Protein AF-A0A7K0HSG3-F1 (afdb_monomer_lite)

Foldseek 3Di:
DVLLVCVVVPHDLVVSCVVVVHPDSVVSCVNVVSVVVVVVVVVVVVVVVVVVD

InterPro domains:
  IPR002104 Integrase, catalytic domain [PF00589] (1-33)
  IPR002104 Integrase, catalytic domain [PS51898] (1-44)
  IPR011010 DNA breaking-rejoining enzyme, catalytic core [SSF56349] (1-47)
  IPR013762 Integrase-like, catalytic domain superfamily [G3DSA:1.10.443.10] (1-48)

pLDDT: mean 88.56, std 6.83, range [56.0, 95.69]

Sequence (53 aa):
TFATMLLTLGADLYTVCKLLGHSDVKTTQIYAKIINKKKEDAISLIDMEFANT

Radius of gyration: 14.0 Å; chains: 1; bounding box: 33×18×36 Å

Structure (mmCIF, N/CA/C/O backbone):
data_AF-A0A7K0HSG3-F1
#
_entry.id   AF-A0A7K0HSG3-F1
#
loop_
_atom_site.group_PDB
_atom_site.id
_atom_site.type_symbol
_atom_site.label_atom_id
_atom_site.label_alt_id
_atom_site.label_comp_id
_atom_site.label_asym_id
_atom_site.label_entity_id
_atom_site.label_seq_id
_atom_site.pdbx_PDB_ins_code
_atom_site.Cartn_x
_atom_site.Cartn_y
_atom_site.Cartn_z
_atom_site.occupancy
_atom_site.B_iso_or_equiv
_atom_site.auth_seq_id
_atom_site.auth_comp_id
_atom_site.auth_asym_id
_atom_site.auth_atom_id
_atom_site.pdbx_PDB_model_num
ATOM 1 N N . THR A 1 1 ? 5.971 -6.411 8.216 1.00 84.56 1 THR A N 1
ATOM 2 C CA . THR A 1 1 ? 4.647 -6.482 8.878 1.00 84.56 1 THR A CA 1
ATOM 3 C C . THR A 1 1 ? 3.613 -6.990 7.885 1.00 84.56 1 THR A C 1
ATOM 5 O O . THR A 1 1 ? 3.912 -7.027 6.695 1.00 84.56 1 THR A O 1
ATOM 8 N N . PHE A 1 2 ? 2.425 -7.390 8.348 1.00 91.44 2 PHE A N 1
ATOM 9 C CA . PHE A 1 2 ? 1.357 -7.961 7.509 1.00 91.44 2 PHE A CA 1
ATOM 10 C C . PHE A 1 2 ? 1.025 -7.098 6.276 1.00 91.44 2 PHE A C 1
ATOM 12 O O . PHE A 1 2 ? 1.077 -7.585 5.152 1.00 91.44 2 PHE A O 1
ATOM 19 N N . ALA A 1 3 ? 0.818 -5.791 6.468 1.00 91.25 3 ALA A N 1
ATOM 20 C CA . ALA A 1 3 ? 0.548 -4.846 5.383 1.00 91.25 3 ALA A CA 1
ATOM 21 C C . ALA A 1 3 ? 1.672 -4.789 4.332 1.00 91.25 3 ALA A C 1
ATOM 23 O O . ALA A 1 3 ? 1.414 -4.866 3.133 1.00 91.25 3 ALA A O 1
ATOM 24 N N . THR A 1 4 ? 2.932 -4.708 4.779 1.00 90.81 4 THR A N 1
ATOM 25 C CA . THR A 1 4 ? 4.105 -4.724 3.892 1.00 90.81 4 THR A CA 1
ATOM 26 C C . THR A 1 4 ? 4.165 -6.006 3.072 1.00 90.81 4 THR A C 1
ATOM 28 O O . THR A 1 4 ? 4.426 -5.937 1.879 1.00 90.81 4 THR A O 1
ATOM 31 N N . MET A 1 5 ? 3.897 -7.165 3.681 1.00 92.44 5 MET A N 1
ATOM 32 C CA . MET A 1 5 ? 3.922 -8.447 2.976 1.00 92.44 5 MET A CA 1
ATOM 33 C C . MET A 1 5 ? 2.851 -8.508 1.885 1.00 92.44 5 MET A C 1
ATOM 35 O O . MET A 1 5 ? 3.172 -8.850 0.754 1.00 92.44 5 MET A O 1
ATOM 39 N N . LEU A 1 6 ? 1.612 -8.113 2.186 1.00 92.69 6 LEU A N 1
ATOM 40 C CA . LEU A 1 6 ? 0.521 -8.127 1.208 1.00 92.69 6 LEU A CA 1
ATOM 41 C C . LEU A 1 6 ? 0.805 -7.223 0.000 1.00 92.69 6 LEU A C 1
ATOM 43 O O . LEU A 1 6 ? 0.652 -7.655 -1.140 1.00 92.69 6 LEU A O 1
ATOM 47 N N . LEU A 1 7 ? 1.300 -6.005 0.231 1.00 91.25 7 LEU A N 1
ATOM 48 C CA . LEU A 1 7 ? 1.693 -5.094 -0.854 1.00 91.25 7 LEU A CA 1
ATOM 49 C C . LEU A 1 7 ? 2.892 -5.641 -1.651 1.00 91.25 7 LEU A C 1
ATOM 51 O O . LEU A 1 7 ? 2.952 -5.542 -2.882 1.00 91.25 7 LEU A O 1
ATOM 55 N N . THR A 1 8 ? 3.842 -6.290 -0.975 1.00 88.56 8 THR A N 1
ATOM 56 C CA . THR A 1 8 ? 4.965 -6.975 -1.631 1.00 88.56 8 THR A CA 1
ATOM 57 C C . THR A 1 8 ? 4.520 -8.201 -2.433 1.00 88.56 8 THR A C 1
ATOM 59 O O . THR A 1 8 ? 5.147 -8.520 -3.438 1.00 88.56 8 THR A O 1
ATOM 62 N N . LEU A 1 9 ? 3.401 -8.830 -2.094 1.00 89.81 9 LEU A N 1
ATOM 63 C CA . LEU A 1 9 ? 2.806 -9.904 -2.895 1.00 89.81 9 LEU A CA 1
ATOM 64 C C . LEU A 1 9 ? 1.898 -9.388 -4.022 1.00 89.81 9 LEU A C 1
ATOM 66 O O . LEU A 1 9 ? 1.447 -10.174 -4.845 1.00 89.81 9 LEU A O 1
ATOM 70 N N . GLY A 1 10 ? 1.683 -8.071 -4.106 1.00 86.88 10 GLY A N 1
ATOM 71 C CA . GLY A 1 10 ? 0.915 -7.444 -5.184 1.00 86.88 10 GLY A CA 1
ATOM 72 C C . GLY A 1 10 ? -0.553 -7.191 -4.852 1.00 86.88 10 GLY A C 1
ATOM 73 O O . GLY A 1 10 ? -1.305 -6.816 -5.746 1.00 86.88 10 GLY A O 1
ATOM 74 N N . ALA A 1 11 ? -0.966 -7.348 -3.591 1.00 91.12 11 ALA A N 1
ATOM 75 C CA . ALA A 1 11 ? -2.267 -6.852 -3.160 1.00 91.12 11 ALA A CA 1
ATOM 76 C C . ALA A 1 11 ? -2.318 -5.325 -3.309 1.00 91.12 11 ALA A C 1
ATOM 78 O O . ALA A 1 11 ? -1.327 -4.631 -3.064 1.00 91.12 11 ALA A O 1
ATOM 79 N N . ASP A 1 12 ? -3.475 -4.792 -3.689 1.00 91.12 12 ASP A N 1
ATOM 80 C CA . ASP A 1 12 ? -3.668 -3.353 -3.789 1.00 91.12 12 ASP A CA 1
ATOM 81 C C . ASP A 1 12 ? -3.871 -2.709 -2.403 1.00 91.12 12 ASP A C 1
ATOM 83 O O . ASP A 1 12 ? -4.251 -3.351 -1.417 1.00 91.12 12 ASP A O 1
ATOM 87 N N . LEU A 1 13 ? -3.624 -1.399 -2.327 1.00 92.12 13 LEU A N 1
ATOM 88 C CA . LEU A 1 13 ? -3.674 -0.646 -1.073 1.00 92.12 13 LEU A CA 1
ATOM 89 C C . LEU A 1 13 ? -5.074 -0.633 -0.436 1.00 92.12 13 LEU A C 1
ATOM 91 O O . LEU A 1 13 ? -5.183 -0.579 0.790 1.00 92.12 13 LEU A O 1
ATOM 95 N N . TYR A 1 14 ? -6.136 -0.688 -1.242 1.00 93.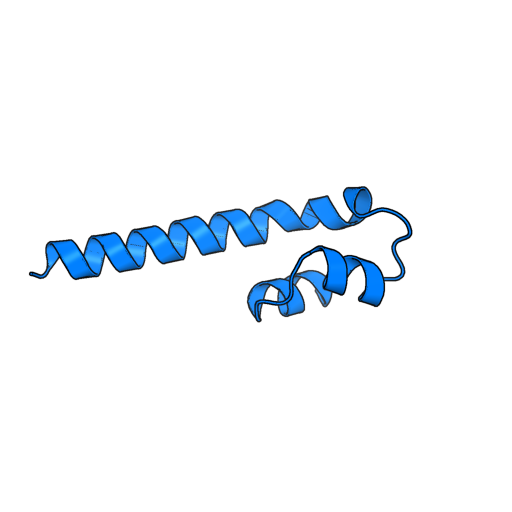31 14 TYR A N 1
ATOM 96 C CA . TYR A 1 14 ? -7.513 -0.689 -0.756 1.00 93.31 14 TYR A CA 1
ATOM 97 C C . TYR A 1 14 ? -7.869 -2.036 -0.122 1.00 93.31 14 TYR A C 1
ATOM 99 O O . TYR A 1 14 ? -8.415 -2.071 0.983 1.00 93.31 14 TYR A O 1
ATOM 107 N N . THR A 1 15 ? -7.481 -3.144 -0.750 1.00 93.88 15 THR A N 1
ATOM 108 C CA . THR A 1 15 ? -7.639 -4.486 -0.175 1.00 93.88 15 THR A CA 1
ATOM 109 C C . THR A 1 15 ? -6.888 -4.608 1.145 1.00 93.88 15 THR A C 1
ATOM 111 O O . THR A 1 15 ? -7.456 -5.045 2.147 1.00 93.88 15 THR A O 1
ATOM 114 N N . VAL A 1 16 ? -5.641 -4.133 1.201 1.00 94.25 16 VAL A N 1
ATOM 115 C CA . VAL A 1 16 ? -4.861 -4.121 2.448 1.00 94.25 16 VAL A CA 1
ATOM 116 C C . VAL A 1 16 ? -5.529 -3.249 3.514 1.00 94.25 16 VAL A C 1
ATOM 118 O O . VAL A 1 16 ? -5.615 -3.663 4.666 1.00 94.25 16 VAL A O 1
ATOM 121 N N . CYS A 1 17 ? -6.084 -2.092 3.142 1.00 95.31 17 CYS A N 1
ATOM 122 C CA . CYS A 1 17 ? -6.845 -1.229 4.051 1.00 95.31 17 CYS A CA 1
ATOM 123 C C . CYS A 1 17 ? -8.026 -1.973 4.699 1.00 95.31 17 CYS A C 1
ATOM 125 O O . CYS A 1 17 ? -8.232 -1.866 5.908 1.00 95.31 17 CYS A O 1
ATOM 127 N N . LYS A 1 18 ? -8.778 -2.762 3.921 1.00 95.69 18 LYS A N 1
ATOM 128 C CA . LYS A 1 18 ? -9.906 -3.556 4.437 1.00 95.69 18 LYS A CA 1
ATOM 129 C C . LYS A 1 18 ? -9.456 -4.709 5.327 1.00 95.69 18 LYS A C 1
ATOM 131 O O . LYS A 1 18 ? -10.057 -4.917 6.376 1.00 95.69 18 LYS A O 1
ATOM 136 N N . LEU A 1 19 ? -8.376 -5.396 4.963 1.00 94.69 19 LEU A N 1
ATOM 137 C CA . LEU A 1 19 ? -7.808 -6.485 5.767 1.00 94.69 19 LEU A CA 1
ATOM 138 C C . LEU A 1 19 ? -7.229 -6.003 7.105 1.00 94.69 19 LEU A C 1
ATOM 140 O O . LEU A 1 19 ? -7.211 -6.758 8.071 1.00 94.69 19 LEU A O 1
ATOM 144 N N . LEU A 1 20 ? -6.781 -4.747 7.175 1.00 93.44 20 LEU A N 1
ATOM 145 C CA . LEU A 1 20 ? -6.318 -4.108 8.410 1.00 93.44 20 LEU A CA 1
ATOM 146 C C . LEU A 1 20 ? -7.456 -3.516 9.258 1.00 93.44 20 LEU A C 1
ATOM 148 O O . LEU A 1 20 ? -7.200 -3.032 10.357 1.00 93.44 20 LEU A O 1
ATOM 152 N N . GLY A 1 21 ? -8.696 -3.514 8.759 1.00 94.94 21 GLY A N 1
ATOM 153 C CA . GLY A 1 21 ? -9.832 -2.892 9.445 1.00 94.94 21 GLY A CA 1
ATOM 154 C C . GLY A 1 21 ? -9.780 -1.361 9.466 1.00 94.94 21 GLY A C 1
ATOM 155 O O . GLY A 1 21 ? -10.425 -0.731 10.300 1.00 94.94 21 GLY A O 1
ATOM 156 N N . HIS A 1 22 ? -9.013 -0.740 8.569 1.00 95.69 22 HIS A N 1
ATOM 157 C CA . HIS A 1 22 ? -8.933 0.711 8.477 1.00 95.69 22 HIS A CA 1
ATOM 158 C C . HIS A 1 22 ? -10.178 1.283 7.785 1.00 95.69 22 HIS A C 1
ATOM 160 O O . HIS A 1 22 ? -10.552 0.874 6.681 1.00 95.69 22 HIS A O 1
ATOM 166 N N . SER A 1 23 ? -10.798 2.272 8.428 1.00 93.56 23 SER A N 1
ATOM 167 C CA . SER A 1 23 ? -11.972 2.978 7.901 1.00 93.56 23 SER A CA 1
ATOM 168 C C . SER A 1 23 ? -11.634 3.920 6.741 1.00 93.56 23 SER A C 1
ATOM 170 O O . SER A 1 23 ? -12.488 4.172 5.894 1.00 93.56 23 SER A O 1
ATOM 172 N N . ASP A 1 24 ? -10.395 4.415 6.687 1.00 93.62 24 ASP A N 1
ATOM 173 C CA . ASP A 1 24 ? -9.896 5.337 5.664 1.00 93.62 24 ASP A CA 1
ATOM 174 C C . ASP A 1 24 ? -8.579 4.814 5.071 1.00 93.62 24 ASP A C 1
ATOM 176 O O . ASP A 1 24 ? -7.672 4.393 5.788 1.00 93.62 24 ASP A O 1
ATOM 180 N N . VAL A 1 25 ? -8.443 4.887 3.747 1.00 92.75 25 VAL A N 1
ATOM 181 C CA . VAL A 1 25 ? -7.217 4.517 3.030 1.00 92.75 25 VAL A CA 1
ATOM 182 C C . VAL A 1 25 ? -6.048 5.414 3.433 1.00 92.75 25 VAL A C 1
ATOM 184 O O . VAL A 1 25 ? -4.908 4.950 3.401 1.00 92.75 25 VAL A O 1
ATOM 187 N N . LYS A 1 26 ? -6.293 6.656 3.878 1.00 94.06 26 LYS A N 1
ATOM 188 C CA . LYS A 1 26 ? -5.233 7.575 4.332 1.00 94.06 26 LYS A CA 1
ATOM 189 C C . LYS A 1 26 ? -4.344 6.986 5.424 1.00 94.06 26 LYS A C 1
ATOM 191 O O . LYS A 1 26 ? -3.135 7.188 5.388 1.00 94.06 26 LYS A O 1
ATOM 196 N N . THR A 1 27 ? -4.894 6.212 6.358 1.00 93.56 27 THR A N 1
ATOM 197 C CA . THR A 1 27 ? -4.079 5.566 7.403 1.00 93.56 27 THR A CA 1
ATOM 198 C C . THR A 1 27 ? -3.209 4.446 6.832 1.00 93.56 27 THR A C 1
ATOM 200 O O . THR A 1 27 ? -2.117 4.186 7.328 1.00 93.56 27 THR A O 1
ATOM 203 N N . THR A 1 28 ? -3.649 3.823 5.737 1.00 95.06 28 THR A N 1
ATOM 204 C CA . THR A 1 28 ? -2.910 2.784 5.005 1.00 95.06 28 THR A CA 1
ATOM 205 C C . THR A 1 28 ? -1.878 3.378 4.033 1.00 95.06 28 THR A C 1
ATOM 207 O O . THR A 1 28 ? -0.908 2.706 3.684 1.00 95.06 28 THR A O 1
ATOM 210 N N . GLN A 1 29 ? -2.002 4.654 3.642 1.00 93.31 29 GLN A N 1
ATOM 211 C CA . GLN A 1 29 ? -1.058 5.342 2.741 1.00 93.31 29 GLN A CA 1
ATOM 212 C C . GLN A 1 29 ? 0.364 5.458 3.299 1.00 93.31 29 GLN A C 1
ATOM 214 O O . GLN A 1 29 ? 1.298 5.666 2.525 1.00 93.31 29 GLN A O 1
ATOM 219 N N . ILE A 1 30 ? 0.576 5.232 4.601 1.00 92.12 30 ILE A N 1
ATOM 220 C CA . ILE A 1 30 ? 1.924 5.112 5.181 1.00 92.12 30 ILE A CA 1
ATOM 221 C C . ILE A 1 30 ? 2.770 4.042 4.466 1.00 92.12 30 ILE A C 1
ATOM 223 O O . ILE A 1 30 ? 3.996 4.143 4.422 1.00 92.12 30 ILE A O 1
ATOM 227 N N . TYR A 1 31 ? 2.117 3.049 3.852 1.00 90.44 31 TYR A N 1
ATOM 228 C CA . TYR A 1 31 ? 2.757 1.976 3.100 1.00 90.44 31 TYR A CA 1
ATOM 229 C C . TYR A 1 31 ? 2.967 2.286 1.609 1.00 90.44 31 TYR A C 1
ATOM 231 O O . TYR A 1 31 ? 3.606 1.499 0.914 1.00 90.44 31 TYR A O 1
ATOM 239 N N . ALA A 1 32 ? 2.507 3.438 1.106 1.00 88.00 32 ALA A N 1
ATOM 240 C CA . ALA A 1 32 ? 2.640 3.813 -0.306 1.00 88.00 32 ALA A CA 1
ATOM 241 C C . ALA A 1 32 ? 4.105 3.872 -0.779 1.00 88.00 32 ALA A C 1
ATOM 243 O O . ALA A 1 32 ? 4.399 3.577 -1.935 1.00 88.00 32 ALA A O 1
ATOM 244 N N . LYS A 1 33 ? 5.046 4.157 0.133 1.00 86.38 33 LYS A N 1
ATOM 245 C CA . LYS A 1 33 ? 6.492 4.133 -0.147 1.00 86.38 33 LYS A CA 1
ATOM 246 C C . LYS A 1 33 ? 6.974 2.781 -0.694 1.00 86.38 33 LYS A C 1
ATOM 248 O O . LYS A 1 33 ? 7.888 2.748 -1.510 1.00 86.38 33 LYS A O 1
ATOM 253 N N . ILE A 1 34 ? 6.351 1.678 -0.273 1.00 84.00 34 ILE A N 1
ATOM 254 C CA . ILE A 1 34 ? 6.702 0.320 -0.720 1.00 84.00 34 ILE A CA 1
ATOM 255 C C . ILE A 1 34 ? 6.290 0.112 -2.182 1.00 84.00 34 ILE A C 1
ATOM 257 O O . 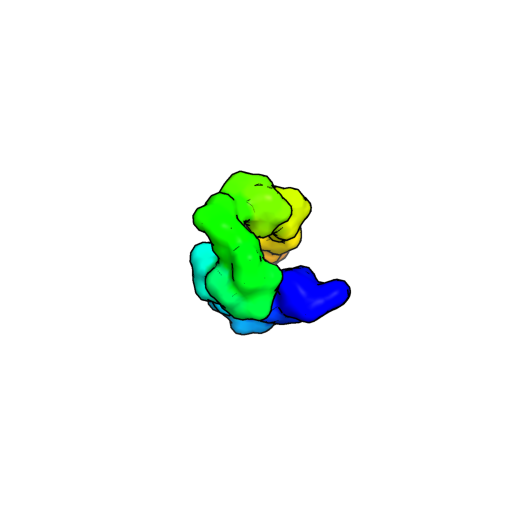ILE A 1 34 ? 7.032 -0.490 -2.952 1.00 84.00 34 ILE A O 1
ATOM 261 N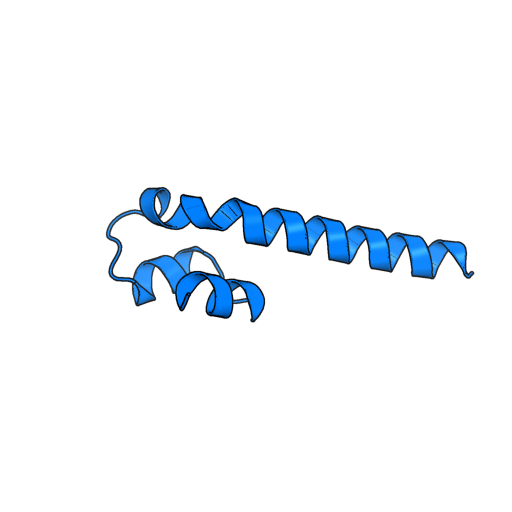 N . ILE A 1 35 ? 5.128 0.645 -2.572 1.00 81.06 35 ILE A N 1
ATO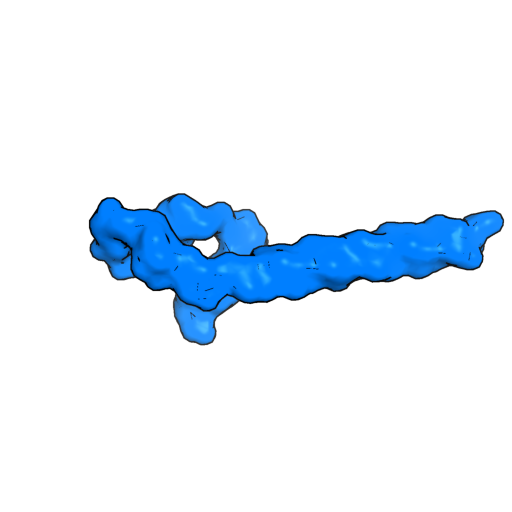M 262 C CA . ILE A 1 35 ? 4.619 0.559 -3.946 1.00 81.06 35 ILE A CA 1
ATOM 263 C C . ILE A 1 35 ? 5.522 1.357 -4.894 1.00 81.06 35 ILE A C 1
ATOM 265 O O . ILE A 1 35 ? 5.875 0.856 -5.959 1.00 81.06 35 ILE A O 1
ATOM 269 N N . ASN A 1 36 ? 5.945 2.559 -4.489 1.00 82.88 36 ASN A N 1
ATOM 270 C CA . ASN A 1 36 ? 6.858 3.382 -5.288 1.00 82.88 36 ASN A CA 1
ATOM 271 C C . ASN A 1 36 ? 8.192 2.676 -5.536 1.00 82.88 36 ASN A C 1
ATOM 273 O O . ASN A 1 36 ? 8.621 2.594 -6.681 1.00 82.88 36 ASN A O 1
ATOM 277 N N . LYS A 1 37 ? 8.787 2.086 -4.493 1.00 82.94 37 LYS A N 1
ATOM 278 C CA . LYS A 1 37 ? 10.032 1.326 -4.636 1.00 82.94 37 LYS A CA 1
ATOM 279 C C . LYS A 1 37 ? 9.884 0.160 -5.616 1.00 82.94 37 LYS A C 1
ATOM 281 O O . LYS A 1 37 ? 10.694 0.005 -6.515 1.00 82.94 37 LYS A O 1
ATOM 286 N N . LYS A 1 38 ? 8.797 -0.608 -5.508 1.00 81.19 38 LYS A N 1
ATOM 287 C CA . LYS A 1 38 ? 8.496 -1.688 -6.459 1.00 81.19 38 LYS A CA 1
ATOM 288 C C . LYS A 1 38 ? 8.370 -1.206 -7.904 1.00 81.19 38 LYS A C 1
ATOM 290 O O . LYS A 1 38 ? 8.750 -1.924 -8.822 1.00 81.19 38 LYS A O 1
ATOM 295 N N . LYS A 1 39 ? 7.788 -0.023 -8.108 1.00 83.12 39 LYS A N 1
ATOM 296 C CA . LYS A 1 39 ? 7.661 0.582 -9.435 1.00 83.12 39 LYS A CA 1
ATOM 297 C C . LYS A 1 39 ? 9.033 0.964 -9.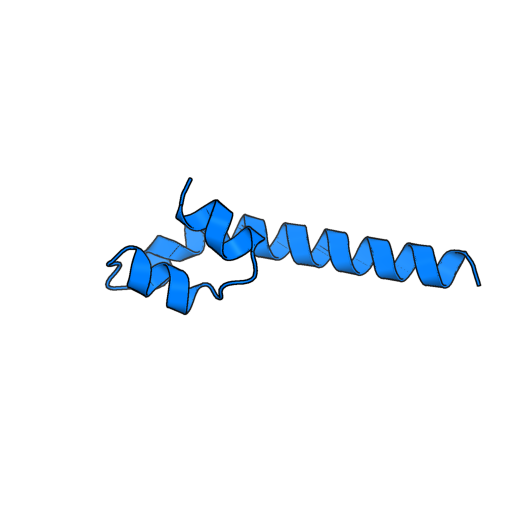994 1.00 83.12 39 LYS A C 1
ATOM 299 O O . LYS A 1 39 ? 9.287 0.690 -11.158 1.00 83.12 39 LYS A O 1
ATOM 304 N N . GLU A 1 40 ? 9.892 1.571 -9.180 1.00 86.62 40 GLU A N 1
ATOM 305 C CA . GLU A 1 40 ? 11.271 1.906 -9.560 1.00 86.62 40 GLU A CA 1
ATOM 306 C C . GLU A 1 40 ? 12.076 0.650 -9.905 1.00 86.62 40 GLU A C 1
ATOM 308 O O . GLU A 1 40 ? 12.690 0.600 -10.967 1.00 86.62 40 GLU A O 1
ATOM 313 N N . ASP A 1 41 ? 11.990 -0.393 -9.073 1.00 85.94 41 ASP A N 1
ATOM 314 C CA . ASP A 1 41 ? 12.648 -1.679 -9.324 1.00 85.94 41 ASP A CA 1
ATOM 315 C C . ASP A 1 41 ? 12.169 -2.293 -10.655 1.00 85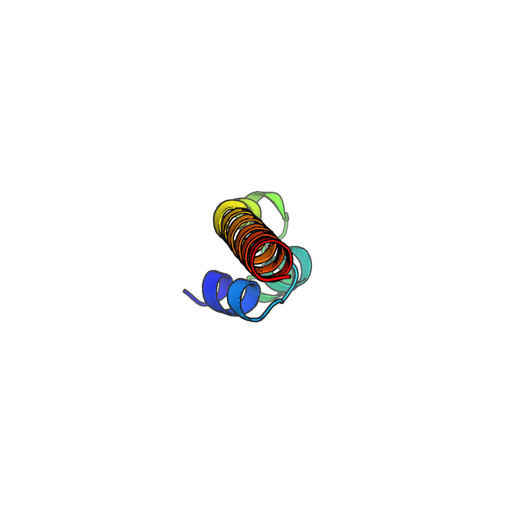.94 41 ASP A C 1
ATOM 317 O O . ASP A 1 41 ? 12.975 -2.755 -11.458 1.00 85.94 41 ASP A O 1
ATOM 321 N N . ALA A 1 42 ? 10.859 -2.251 -10.933 1.00 85.31 42 ALA A N 1
ATOM 322 C CA . ALA A 1 42 ? 10.296 -2.754 -12.186 1.00 85.31 42 ALA A CA 1
ATOM 323 C C . ALA A 1 42 ? 10.771 -1.960 -13.415 1.00 85.31 42 ALA A C 1
ATOM 325 O O . ALA A 1 42 ? 11.073 -2.561 -14.442 1.00 85.31 42 ALA A O 1
ATOM 326 N N . ILE A 1 43 ? 10.859 -0.630 -13.312 1.00 88.62 43 ILE A N 1
ATOM 327 C CA . ILE A 1 43 ? 11.396 0.222 -14.385 1.00 88.62 43 ILE A CA 1
ATOM 328 C C . ILE A 1 43 ? 12.876 -0.093 -14.614 1.00 88.62 43 ILE A C 1
ATOM 330 O O . ILE A 1 43 ? 13.276 -0.304 -15.751 1.00 88.62 43 ILE A O 1
ATOM 334 N N . SER A 1 44 ? 13.668 -0.219 -13.547 1.00 89.25 44 SER A N 1
ATOM 335 C CA . SER A 1 44 ? 15.093 -0.529 -13.669 1.00 89.25 44 SER A CA 1
ATOM 336 C C . SER A 1 44 ? 15.349 -1.889 -14.319 1.00 89.25 44 SER A C 1
ATOM 338 O O . SER A 1 44 ? 16.328 -2.025 -15.046 1.00 89.25 44 SER A O 1
ATOM 340 N N . LEU A 1 45 ? 14.506 -2.893 -14.060 1.00 88.44 45 LEU A N 1
ATOM 341 C CA . LEU A 1 45 ? 14.605 -4.192 -14.730 1.00 88.44 45 LEU A CA 1
ATOM 342 C C . LEU A 1 45 ? 14.336 -4.054 -16.229 1.00 88.44 45 LEU A C 1
ATOM 344 O O . LEU A 1 45 ? 15.089 -4.579 -17.037 1.00 88.44 45 LEU A O 1
ATOM 348 N N . ILE A 1 46 ? 13.296 -3.304 -16.595 1.00 89.00 46 ILE A N 1
ATOM 349 C CA . ILE A 1 46 ? 12.960 -3.031 -17.993 1.00 89.00 46 ILE A CA 1
ATOM 350 C C . ILE A 1 46 ? 14.113 -2.297 -18.698 1.00 89.00 46 ILE A C 1
ATOM 352 O O . ILE A 1 46 ? 14.507 -2.692 -19.792 1.00 89.00 46 ILE A O 1
ATOM 356 N N . ASP A 1 47 ? 14.689 -1.276 -18.062 1.00 87.00 47 ASP A N 1
ATOM 357 C CA . ASP A 1 47 ? 15.823 -0.524 -18.609 1.00 87.00 47 ASP A CA 1
ATOM 358 C C . ASP A 1 47 ? 17.050 -1.423 -18.843 1.00 87.00 47 ASP A C 1
ATOM 360 O O . ASP A 1 47 ? 17.731 -1.282 -19.858 1.00 87.00 47 ASP A O 1
ATOM 364 N N . MET A 1 48 ? 17.320 -2.378 -17.943 1.00 85.31 48 MET A N 1
ATOM 365 C CA . MET A 1 48 ? 18.403 -3.357 -18.118 1.00 85.31 48 MET A CA 1
ATOM 366 C C . MET A 1 48 ? 18.143 -4.323 -19.279 1.00 85.31 48 MET A C 1
ATOM 368 O O . MET A 1 48 ? 19.063 -4.610 -20.043 1.00 85.31 48 MET A O 1
ATOM 372 N N . GLU A 1 49 ? 16.909 -4.806 -19.439 1.00 86.31 49 GLU A N 1
ATOM 373 C CA . GLU A 1 49 ? 16.539 -5.689 -20.553 1.00 86.31 49 GLU A CA 1
ATOM 374 C C . GLU A 1 49 ? 16.697 -4.980 -21.910 1.00 86.31 49 GLU A C 1
ATOM 376 O O . GLU A 1 49 ? 17.229 -5.558 -22.859 1.00 86.31 49 GLU A O 1
ATOM 381 N N . PHE A 1 50 ? 16.314 -3.701 -21.997 1.00 84.69 50 PHE A N 1
ATOM 382 C CA . PHE A 1 50 ? 16.507 -2.903 -23.211 1.00 84.69 50 PHE A CA 1
ATOM 383 C C . PHE A 1 50 ? 17.969 -2.520 -23.467 1.00 84.69 50 PHE A C 1
ATOM 385 O O . PHE A 1 50 ? 18.351 -2.382 -24.623 1.00 84.69 50 PHE A O 1
ATOM 392 N N . ALA A 1 51 ? 18.796 -2.362 -22.430 1.00 78.94 51 ALA A N 1
ATOM 393 C CA . ALA A 1 51 ? 20.225 -2.075 -22.589 1.00 78.94 51 ALA A CA 1
ATOM 394 C C . ALA A 1 51 ? 21.044 -3.284 -23.085 1.00 78.94 51 ALA A C 1
ATOM 396 O O . ALA A 1 51 ? 22.147 -3.102 -23.599 1.00 78.94 51 ALA A O 1
ATOM 397 N N . ASN A 1 52 ? 20.517 -4.504 -22.927 1.00 68.81 52 ASN A N 1
ATOM 398 C CA . ASN A 1 52 ? 21.145 -5.753 -23.371 1.00 68.81 52 ASN A CA 1
ATOM 399 C C . ASN A 1 52 ? 20.717 -6.207 -24.783 1.00 68.81 52 ASN A C 1
ATOM 401 O O . ASN A 1 52 ? 21.150 -7.277 -25.219 1.00 68.81 52 ASN A O 1
ATOM 405 N N . THR A 1 53 ? 19.878 -5.431 -25.480 1.00 56.00 53 THR A N 1
ATOM 406 C CA . THR A 1 53 ? 19.428 -5.693 -26.861 1.00 56.00 53 THR A CA 1
ATOM 407 C C . THR A 1 53 ? 20.102 -4.734 -27.835 1.00 56.00 53 THR A C 1
ATOM 409 O O . THR A 1 53 ? 20.527 -5.201 -28.915 1.00 56.00 53 THR A O 1
#

Organism: Parabacteroides distasonis (NCBI:txid823)

Secondary structure (DSSP, 8-state):
-HHHHHHHTT--HHHHHHHTT-SSHHHHGGGHHHHHHHHHHHHHHHHHHHHT-